Protein AF-A0A9X6RPW8-F1 (afdb_monomer_lite)

InterPro domains:
  IPR000608 Ubiquitin-conjugating (UBC), catalytic core domain [PF00179] (2-52)
  IPR000608 Ubiquitin-conjugating (UBC), catalytic core domain [PS50127] (1-52)
  IPR016135 Ubiquitin-conjugating enzyme/RWD-like [G3DSA:3.10.110.10] (1-52)
  IPR016135 Ubiquitin-conjugating enzyme/RWD-like [SSF54495] (2-52)
  IPR023313 Ubiquitin-conjugating enzyme, active site [PS00183] (8-23)
  IPR050113 Ubiquitin-conjugating enzyme E2-like [PTHR24067] (2-52)

Foldseek 3Di:
DFDPDQDDDPQADRRRDGHFAQDDDADADPVNPDDSVRYHDPPDDPVNVVVD

Organism: Hypsibius exemplaris (NCBI:txid2072580)

Structure (mmCIF, N/CA/C/O backbone):
data_AF-A0A9X6RPW8-F1
#
_entry.id   AF-A0A9X6RPW8-F1
#
loop_
_atom_site.group_PDB
_atom_site.id
_atom_site.type_symbol
_atom_site.label_atom_id
_atom_site.label_alt_id
_atom_site.label_comp_id
_atom_site.label_asym_id
_atom_site.label_entity_id
_atom_site.label_seq_id
_atom_site.pdbx_PDB_ins_code
_atom_site.Cartn_x
_atom_site.Cartn_y
_atom_site.Cartn_z
_atom_site.occupancy
_atom_site.B_iso_or_equiv
_atom_site.auth_seq_id
_atom_site.auth_comp_id
_atom_site.auth_asym_id
_atom_site.auth_atom_id
_atom_site.pdbx_PDB_model_num
ATOM 1 N N . MET A 1 1 ? -3.047 -4.037 3.141 1.00 92.00 1 MET A N 1
ATOM 2 C CA . MET A 1 1 ? -2.836 -3.260 4.383 1.00 92.00 1 MET A CA 1
ATOM 3 C C . MET A 1 1 ? -4.168 -2.655 4.804 1.00 92.00 1 MET A C 1
ATOM 5 O O . MET A 1 1 ? -4.909 -2.242 3.917 1.00 92.00 1 MET A O 1
ATOM 9 N N . ILE A 1 2 ? -4.495 -2.670 6.101 1.00 96.25 2 ILE A N 1
ATOM 10 C CA . ILE A 1 2 ? -5.771 -2.165 6.638 1.00 96.25 2 ILE A CA 1
ATOM 11 C C . ILE A 1 2 ? -5.477 -1.318 7.880 1.00 96.25 2 ILE A C 1
ATOM 13 O O . ILE A 1 2 ? -4.772 -1.788 8.773 1.00 96.25 2 ILE A O 1
ATOM 17 N N . PHE A 1 3 ? -6.005 -0.096 7.937 1.00 97.62 3 PHE A N 1
ATOM 18 C CA . PHE A 1 3 ? -6.045 0.691 9.171 1.00 97.62 3 PHE A CA 1
ATOM 19 C C . PHE A 1 3 ? -7.164 0.185 10.083 1.00 97.62 3 PHE A C 1
ATOM 21 O O . PHE A 1 3 ? -8.269 -0.088 9.625 1.00 97.62 3 PHE A O 1
ATOM 28 N N . THR A 1 4 ? -6.884 0.058 11.380 1.00 97.75 4 THR A N 1
ATOM 29 C CA . THR A 1 4 ? -7.860 -0.419 12.376 1.00 97.75 4 THR A CA 1
ATOM 30 C C . THR A 1 4 ? -8.662 0.704 13.033 1.00 97.75 4 THR A C 1
ATOM 32 O O . THR A 1 4 ? -9.662 0.429 13.690 1.00 97.75 4 THR A O 1
ATOM 35 N N . CYS A 1 5 ? -8.230 1.956 12.879 1.00 96.56 5 CYS A N 1
ATOM 36 C CA . CYS A 1 5 ? -8.952 3.142 13.328 1.00 96.56 5 CYS A CA 1
ATOM 37 C C . CYS A 1 5 ? -9.748 3.777 12.181 1.00 96.56 5 CYS A C 1
ATOM 39 O O . CYS A 1 5 ? -9.528 3.470 11.010 1.00 96.56 5 CYS A O 1
ATOM 41 N N . GLU A 1 6 ? -10.656 4.691 12.523 1.00 96.06 6 GLU A N 1
ATOM 42 C CA . GLU A 1 6 ? -11.378 5.489 11.532 1.00 96.06 6 GLU A CA 1
ATOM 43 C C . GLU A 1 6 ? -10.405 6.400 10.769 1.00 96.06 6 GLU A C 1
ATOM 45 O O . GLU A 1 6 ? -9.566 7.072 11.371 1.00 96.06 6 GLU A O 1
ATOM 50 N N . MET A 1 7 ? -10.509 6.396 9.438 1.00 96.88 7 MET A N 1
ATOM 51 C CA . MET A 1 7 ? -9.628 7.137 8.538 1.00 96.88 7 MET A CA 1
ATOM 52 C C . MET A 1 7 ? -10.452 7.819 7.449 1.00 96.88 7 MET A C 1
ATOM 54 O O . MET A 1 7 ? -11.318 7.196 6.839 1.00 96.88 7 MET A O 1
ATOM 58 N N . TYR A 1 8 ? -10.140 9.084 7.165 1.00 97.12 8 TYR A N 1
ATOM 59 C CA . TYR A 1 8 ? -10.751 9.840 6.074 1.00 97.12 8 TYR A CA 1
ATOM 60 C C . TYR A 1 8 ? -9.668 10.305 5.102 1.00 97.12 8 TYR A C 1
ATOM 62 O O . TYR A 1 8 ? -8.983 11.300 5.339 1.00 97.12 8 TYR A O 1
ATOM 70 N N . HIS A 1 9 ? -9.470 9.541 4.026 1.00 96.69 9 HIS A N 1
ATOM 71 C CA . HIS A 1 9 ? -8.424 9.799 3.042 1.00 96.69 9 HIS A CA 1
ATOM 72 C C . HIS A 1 9 ? -8.823 9.250 1.660 1.00 96.69 9 HIS A C 1
ATOM 74 O O . HIS A 1 9 ? -9.365 8.149 1.603 1.00 96.69 9 HIS A O 1
ATOM 80 N N . PRO A 1 10 ? -8.516 9.937 0.541 1.00 97.00 10 PRO A N 1
ATOM 81 C CA . PRO A 1 10 ? -8.899 9.485 -0.804 1.00 97.00 10 PRO A CA 1
ATOM 82 C C . PRO A 1 10 ? -8.392 8.084 -1.181 1.00 97.00 10 PRO A C 1
ATOM 84 O O . PRO A 1 10 ? -9.083 7.339 -1.866 1.00 97.00 10 PRO A O 1
ATOM 87 N N . ASN A 1 11 ? -7.205 7.715 -0.691 1.00 96.12 11 ASN A N 1
ATOM 88 C CA . ASN A 1 11 ? -6.569 6.412 -0.938 1.00 96.12 11 ASN A CA 1
ATOM 89 C C . ASN A 1 11 ? -6.885 5.359 0.142 1.00 96.12 11 ASN A C 1
ATOM 91 O O . ASN A 1 11 ? -6.188 4.349 0.241 1.00 96.12 11 ASN A O 1
ATOM 95 N N . ILE A 1 12 ? -7.876 5.604 1.005 1.00 97.38 12 ILE A N 1
ATOM 96 C CA . ILE A 1 12 ? -8.317 4.647 2.025 1.00 97.38 12 ILE A CA 1
ATOM 97 C C . ILE A 1 12 ? -9.809 4.395 1.830 1.00 97.38 12 ILE A C 1
ATOM 99 O O . ILE A 1 12 ? -10.626 5.312 1.880 1.00 97.38 12 ILE A O 1
ATOM 103 N N . TYR A 1 13 ? -10.165 3.136 1.598 1.00 97.00 13 TYR A N 1
ATOM 104 C CA . TYR A 1 13 ? -11.558 2.728 1.476 1.00 97.00 13 TYR A CA 1
ATOM 105 C C . TYR A 1 13 ? -12.292 2.836 2.823 1.00 97.00 13 TYR A C 1
ATOM 107 O O . TYR A 1 13 ? -11.653 2.786 3.875 1.00 97.00 13 TYR A O 1
ATOM 115 N N . PRO A 1 14 ? -13.640 2.891 2.828 1.00 96.75 14 PRO A N 1
ATOM 116 C CA . PRO A 1 14 ? -14.4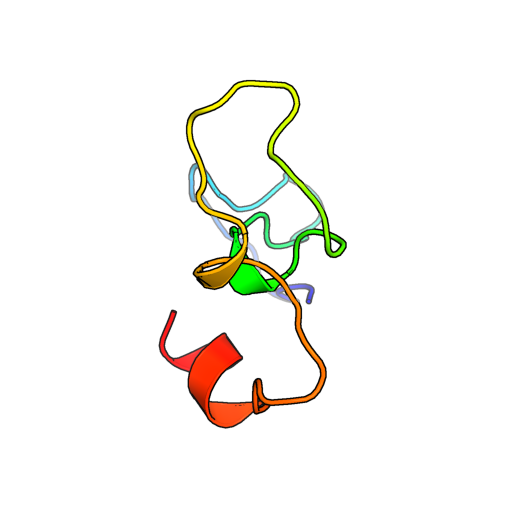21 2.953 4.068 1.00 96.75 1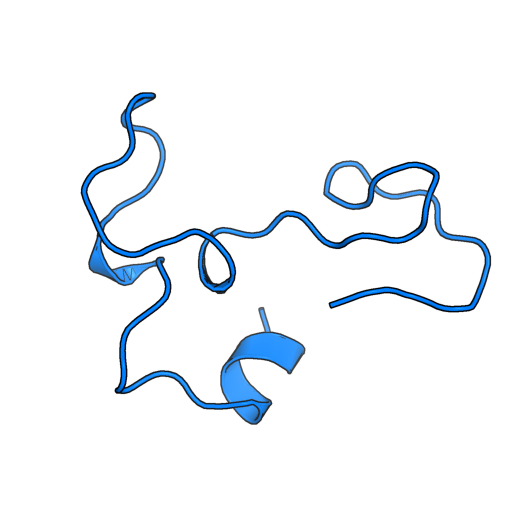4 PRO A CA 1
ATOM 117 C C . PRO A 1 14 ? -14.194 1.783 5.041 1.00 96.75 14 PRO A C 1
ATOM 119 O O . PRO A 1 14 ? -14.500 1.900 6.221 1.00 96.75 14 PRO A O 1
ATOM 122 N N . ASP A 1 15 ? -13.662 0.656 4.562 1.00 96.62 15 ASP A N 1
ATOM 123 C CA . ASP A 1 15 ? -13.294 -0.510 5.376 1.00 96.62 15 ASP A CA 1
ATOM 124 C C . ASP A 1 15 ? -11.838 -0.474 5.887 1.00 96.62 15 ASP A C 1
ATOM 126 O O . ASP A 1 15 ? -11.339 -1.462 6.426 1.00 96.62 15 ASP A O 1
ATOM 130 N N . GLY A 1 16 ? -11.139 0.648 5.697 1.00 97.31 16 GLY A N 1
ATOM 131 C CA . GLY A 1 16 ? -9.762 0.862 6.136 1.00 97.31 16 GLY A CA 1
ATOM 132 C C . GLY A 1 16 ? -8.698 0.288 5.197 1.00 97.31 16 GLY A C 1
ATOM 133 O O . GLY A 1 16 ? -7.506 0.456 5.474 1.00 97.31 16 GLY A O 1
ATOM 134 N N . ARG A 1 17 ? -9.070 -0.382 4.093 1.00 97.56 17 ARG A N 1
ATOM 135 C CA . ARG A 1 17 ? -8.096 -0.873 3.102 1.00 97.56 17 ARG A CA 1
ATOM 136 C C . ARG A 1 17 ? -7.377 0.291 2.424 1.00 97.56 17 ARG A C 1
ATOM 138 O O . ARG A 1 17 ? -8.008 1.225 1.939 1.00 97.56 17 ARG A O 1
ATOM 145 N N . VAL A 1 18 ? -6.054 0.187 2.341 1.00 96.62 18 VAL A N 1
ATOM 146 C CA . VAL A 1 18 ? -5.186 1.177 1.685 1.00 96.62 18 VAL A CA 1
ATOM 147 C C . VAL A 1 18 ? -5.033 0.849 0.197 1.00 96.62 18 VAL A C 1
ATOM 149 O O . VAL A 1 18 ? -4.722 -0.293 -0.146 1.00 96.62 18 VAL A O 1
ATOM 152 N N . CYS A 1 19 ? -5.221 1.850 -0.664 1.00 94.75 19 CYS A N 1
ATOM 153 C CA . CYS A 1 19 ? -5.096 1.775 -2.120 1.00 94.75 19 CYS A CA 1
ATOM 154 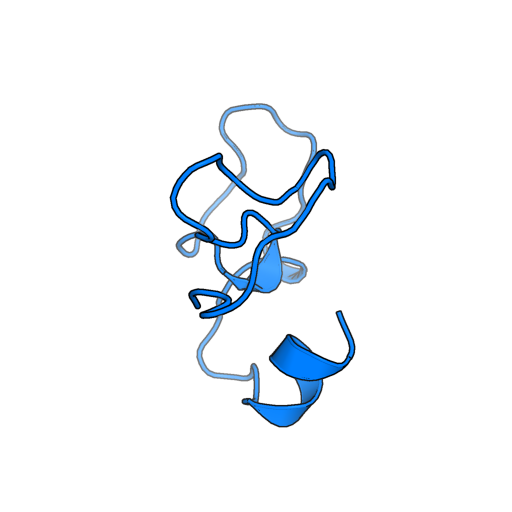C C . CYS A 1 19 ? -3.964 2.692 -2.603 1.00 94.75 19 CYS A C 1
ATOM 156 O O . CYS A 1 19 ? -4.180 3.874 -2.856 1.00 94.75 19 CYS A O 1
ATOM 158 N N . ILE A 1 20 ? -2.752 2.152 -2.702 1.00 93.19 20 ILE A N 1
ATOM 159 C CA . ILE A 1 20 ? -1.565 2.853 -3.214 1.00 93.19 20 ILE A CA 1
ATOM 160 C C . ILE A 1 20 ? -0.818 1.942 -4.188 1.00 93.19 20 ILE A C 1
ATOM 162 O O . ILE A 1 20 ? -0.871 0.716 -4.050 1.00 93.19 20 ILE A O 1
ATOM 166 N N . SER A 1 21 ? -0.096 2.541 -5.134 1.00 91.31 21 SER A N 1
ATOM 167 C CA . SER A 1 21 ? 0.565 1.853 -6.250 1.00 91.31 21 SER A CA 1
ATOM 168 C C . SER A 1 21 ? 1.455 0.685 -5.807 1.00 91.31 21 SER A C 1
ATOM 170 O O . SER A 1 21 ? 1.329 -0.411 -6.351 1.00 91.31 21 SER A O 1
ATOM 172 N N . ILE A 1 22 ? 2.259 0.841 -4.746 1.00 92.38 22 ILE A N 1
ATOM 173 C CA . ILE A 1 22 ? 3.167 -0.213 -4.239 1.00 92.38 22 ILE A CA 1
ATOM 174 C C . ILE A 1 22 ? 2.438 -1.475 -3.744 1.00 92.38 22 ILE A C 1
ATOM 176 O O . ILE A 1 22 ? 3.041 -2.545 -3.641 1.00 92.38 22 ILE A O 1
ATOM 180 N N . LEU A 1 23 ? 1.139 -1.367 -3.445 1.00 93.31 23 LEU A N 1
ATOM 181 C CA . LEU A 1 23 ? 0.284 -2.484 -3.041 1.00 93.31 23 LEU A CA 1
ATOM 182 C C . LEU A 1 23 ? -0.518 -3.082 -4.206 1.00 93.31 23 LEU A C 1
ATOM 184 O O . LEU A 1 23 ? -1.191 -4.097 -4.012 1.00 93.31 23 LEU A O 1
ATOM 188 N N . HIS A 1 24 ? -0.465 -2.488 -5.401 1.00 92.19 24 HIS A N 1
ATOM 189 C CA . HIS A 1 24 ? -1.096 -3.053 -6.588 1.00 92.19 24 HIS A CA 1
ATOM 190 C C . HIS A 1 24 ? -0.300 -4.255 -7.116 1.00 92.19 24 HIS A C 1
ATOM 192 O O . HIS A 1 24 ? 0.933 -4.263 -7.035 1.00 92.19 24 HIS A O 1
ATOM 198 N N . PRO A 1 25 ? -0.984 -5.277 -7.671 1.00 88.69 25 PRO A N 1
ATOM 199 C CA . PRO A 1 25 ? -0.326 -6.407 -8.312 1.00 88.69 25 PRO A CA 1
ATOM 200 C C . PRO A 1 25 ? 0.691 -5.969 -9.379 1.00 88.69 25 PRO A C 1
ATOM 202 O O . PRO A 1 25 ? 0.511 -4.925 -10.010 1.00 88.69 25 PRO A O 1
ATOM 205 N N . PRO A 1 26 ? 1.739 -6.774 -9.621 1.00 87.38 26 PRO A N 1
ATOM 206 C CA . PRO A 1 26 ? 2.715 -6.483 -10.663 1.00 87.38 26 PRO A CA 1
ATOM 207 C C . PRO A 1 26 ? 2.059 -6.461 -12.049 1.00 87.38 26 PRO A C 1
ATOM 209 O O . PRO A 1 26 ? 1.145 -7.238 -12.327 1.00 87.38 26 PRO A O 1
ATOM 212 N N . GLY A 1 27 ? 2.584 -5.614 -12.932 1.00 80.19 27 GLY A N 1
ATOM 213 C CA . GLY A 1 27 ? 2.135 -5.473 -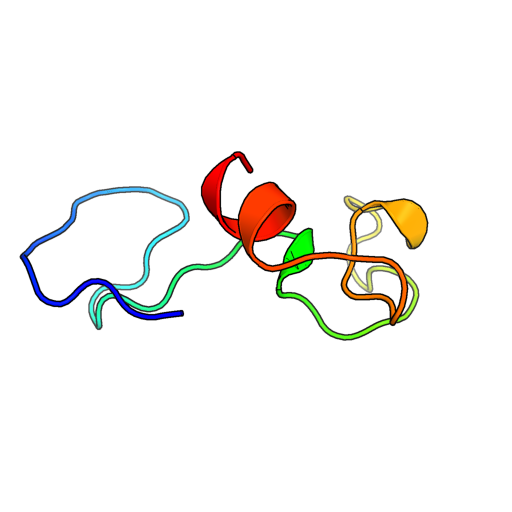14.319 1.00 80.19 27 GLY A CA 1
ATOM 214 C C . GLY A 1 27 ? 1.900 -4.017 -14.704 1.00 80.19 27 GLY A C 1
ATOM 215 O O . GLY A 1 27 ? 2.016 -3.122 -13.865 1.00 80.19 27 GLY A O 1
ATOM 216 N N . ASP A 1 28 ? 1.560 -3.787 -15.969 1.00 77.88 28 ASP A N 1
ATOM 217 C CA . ASP A 1 28 ? 1.251 -2.449 -16.477 1.00 77.88 28 ASP A CA 1
ATOM 218 C C . ASP A 1 28 ? -0.123 -1.984 -16.009 1.00 77.88 28 ASP A C 1
ATOM 220 O O . ASP A 1 28 ? -1.044 -2.783 -15.803 1.00 77.88 28 ASP A O 1
ATOM 224 N N . ASP A 1 29 ? -0.253 -0.684 -15.764 1.00 77.00 29 ASP A N 1
ATOM 225 C CA . ASP A 1 29 ? -1.510 -0.109 -15.317 1.00 77.00 29 ASP A CA 1
ATOM 226 C C . ASP A 1 29 ? -2.549 -0.132 -16.428 1.00 77.00 29 ASP A C 1
ATOM 228 O O . ASP A 1 29 ? -2.319 0.502 -17.458 1.00 77.00 29 ASP A O 1
ATOM 232 N N . PRO A 1 30 ? -3.712 -0.790 -16.236 1.00 75.19 30 PRO A N 1
ATOM 233 C CA . PRO A 1 30 ? -4.789 -0.718 -17.214 1.00 75.19 30 PRO A CA 1
ATOM 234 C C . PRO A 1 30 ? -5.216 0.721 -17.526 1.00 75.19 30 PRO A C 1
ATOM 236 O O . PRO A 1 30 ? -5.699 0.982 -18.624 1.00 75.19 30 PRO A O 1
ATOM 239 N N . MET A 1 31 ? -5.039 1.641 -16.572 1.00 79.94 31 MET A N 1
ATOM 240 C CA . MET A 1 31 ? -5.379 3.057 -16.724 1.00 79.94 31 MET A CA 1
ATOM 241 C C . MET A 1 31 ? -4.189 3.929 -17.158 1.00 79.94 31 MET A C 1
ATOM 243 O O . MET A 1 31 ? -4.379 5.098 -17.486 1.00 79.94 31 MET A O 1
ATOM 247 N N . GLY A 1 32 ? -2.976 3.366 -17.207 1.00 75.75 32 GLY A N 1
ATOM 248 C CA . GLY A 1 32 ? -1.757 4.042 -17.657 1.00 75.75 32 GLY A CA 1
ATOM 249 C C . GLY A 1 32 ? -1.268 5.188 -16.765 1.00 75.75 32 GLY A C 1
ATOM 250 O O . GLY A 1 32 ? -0.432 5.970 -17.216 1.00 75.75 32 GLY A O 1
ATOM 251 N N . TYR A 1 33 ? -1.776 5.318 -15.537 1.00 76.00 33 TYR A N 1
ATOM 252 C CA . TYR A 1 33 ? -1.353 6.363 -14.603 1.00 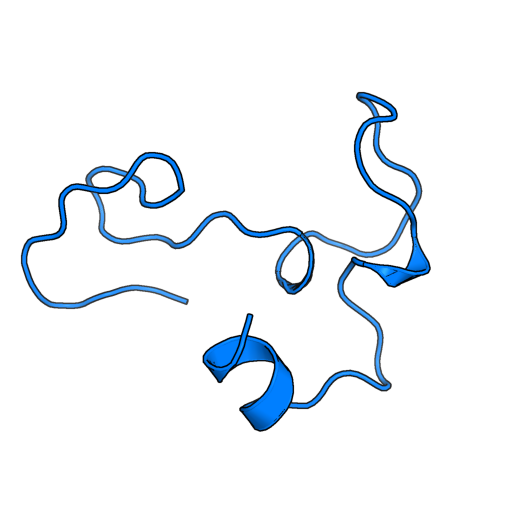76.00 33 TYR A CA 1
ATOM 253 C C . TYR A 1 33 ? -0.119 5.956 -13.792 1.00 76.00 33 TYR A C 1
ATOM 255 O O . TYR A 1 33 ? 0.628 6.829 -13.358 1.00 76.00 33 TYR A O 1
ATOM 263 N N . GLU A 1 34 ? 0.102 4.653 -13.605 1.00 80.12 34 GLU A N 1
ATOM 264 C CA . GLU A 1 34 ? 1.209 4.106 -12.813 1.00 80.12 34 GLU A CA 1
ATOM 265 C C . GLU A 1 34 ? 2.245 3.391 -13.687 1.00 80.12 34 GLU A C 1
ATOM 267 O O . GLU A 1 34 ? 1.913 2.664 -14.629 1.00 80.12 34 GLU A O 1
ATOM 272 N N . THR A 1 35 ? 3.520 3.532 -13.329 1.00 81.38 35 THR A N 1
ATOM 273 C CA . THR A 1 35 ? 4.597 2.728 -13.910 1.00 81.38 35 THR A CA 1
ATOM 274 C C . THR A 1 35 ? 4.713 1.377 -13.205 1.00 81.38 35 THR A C 1
ATOM 276 O O . THR A 1 35 ? 4.432 1.233 -12.014 1.00 81.38 35 THR A O 1
ATOM 279 N N . SER A 1 36 ? 5.207 0.362 -13.913 1.00 77.69 36 SER A N 1
ATOM 280 C CA . SER A 1 36 ? 5.443 -0.967 -13.330 1.00 77.69 36 SER A CA 1
ATOM 281 C C . SER A 1 36 ? 6.476 -0.960 -12.191 1.00 77.69 36 SER A C 1
ATOM 283 O O . SER A 1 36 ? 6.437 -1.834 -11.327 1.00 77.69 36 SER A O 1
ATOM 285 N N . ALA A 1 37 ? 7.365 0.041 -12.144 1.00 80.25 37 ALA A N 1
ATOM 286 C CA . ALA A 1 37 ? 8.334 0.232 -11.063 1.00 80.25 37 ALA A CA 1
ATOM 287 C C . ALA A 1 37 ? 7.703 0.751 -9.757 1.00 80.25 37 ALA A C 1
ATOM 289 O O . ALA A 1 37 ? 8.239 0.498 -8.677 1.00 80.25 37 ALA A O 1
ATOM 290 N N . GLU A 1 38 ? 6.569 1.448 -9.843 1.00 81.38 38 GLU A N 1
ATOM 291 C CA . GLU A 1 38 ? 5.827 1.970 -8.686 1.00 81.38 38 GLU A CA 1
ATOM 292 C C . GLU A 1 38 ? 4.922 0.911 -8.046 1.00 81.38 38 GLU A C 1
ATOM 294 O O . GLU A 1 38 ? 4.335 1.151 -6.995 1.00 81.38 38 GLU A O 1
ATOM 299 N N . ARG A 1 39 ? 4.830 -0.276 -8.655 1.00 89.50 39 ARG A N 1
ATOM 300 C CA . ARG A 1 39 ? 3.982 -1.381 -8.207 1.00 89.50 39 ARG A CA 1
ATOM 301 C C . ARG A 1 39 ? 4.717 -2.400 -7.356 1.00 89.50 39 ARG A C 1
ATOM 303 O O . ARG A 1 39 ? 5.938 -2.342 -7.158 1.00 89.50 39 ARG A O 1
ATOM 310 N N . TRP A 1 40 ? 3.955 -3.362 -6.838 1.00 91.56 40 TRP A N 1
ATOM 311 C CA . TRP A 1 40 ? 4.526 -4.463 -6.085 1.00 91.56 40 TRP A CA 1
ATOM 312 C C . TRP A 1 40 ? 5.549 -5.232 -6.927 1.00 91.56 40 TRP A C 1
ATOM 314 O O . TRP A 1 40 ? 5.274 -5.682 -8.040 1.00 91.56 40 TRP A O 1
ATOM 324 N N . SER A 1 41 ? 6.731 -5.440 -6.355 1.00 92.12 41 SER A N 1
ATOM 325 C CA . SER A 1 41 ? 7.752 -6.334 -6.888 1.00 92.12 41 SER A CA 1
ATOM 326 C C . SER A 1 41 ? 8.521 -6.978 -5.732 1.00 92.12 41 SER A C 1
ATOM 328 O O . SER A 1 41 ? 8.549 -6.418 -4.634 1.00 92.12 41 SER A O 1
ATOM 330 N N . PRO A 1 42 ? 9.185 -8.130 -5.944 1.00 91.62 42 PRO A N 1
ATOM 331 C CA . PRO A 1 42 ? 9.904 -8.825 -4.873 1.00 91.62 42 PRO A CA 1
ATOM 332 C C . PRO A 1 42 ? 11.038 -8.016 -4.218 1.00 91.62 42 PRO A C 1
ATOM 334 O O . PRO A 1 42 ? 11.544 -8.420 -3.178 1.00 91.62 42 PRO A O 1
ATOM 337 N N . VAL A 1 43 ? 11.455 -6.896 -4.822 1.00 92.50 43 VAL A N 1
ATOM 338 C CA . VAL A 1 43 ? 12.484 -5.994 -4.277 1.00 92.50 43 VAL A CA 1
ATOM 339 C C . VAL A 1 43 ? 11.927 -4.950 -3.300 1.00 92.50 43 VAL A C 1
ATOM 341 O O . VAL A 1 43 ? 12.704 -4.236 -2.661 1.00 92.50 43 VAL A O 1
ATOM 344 N N . GLN A 1 44 ? 10.602 -4.814 -3.197 1.00 91.88 44 GLN A N 1
ATOM 345 C CA . GLN A 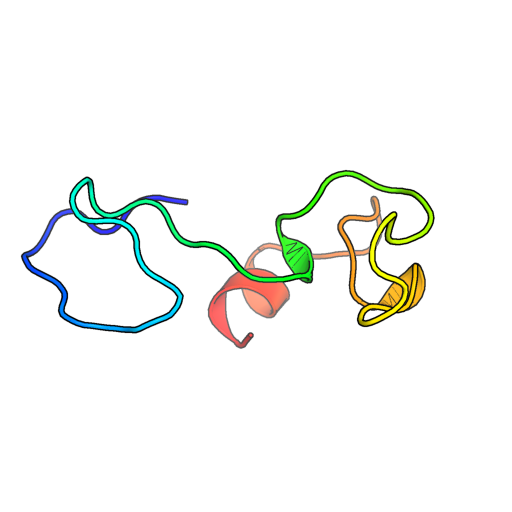1 44 ? 9.976 -3.902 -2.243 1.00 91.88 44 GLN A CA 1
ATOM 346 C C . GLN A 1 44 ? 10.070 -4.466 -0.819 1.00 91.88 44 GLN A C 1
ATOM 348 O O . GLN A 1 44 ? 10.001 -5.675 -0.601 1.00 91.88 44 GLN A O 1
ATOM 353 N N . SER A 1 45 ? 10.225 -3.580 0.164 1.00 94.69 45 SER A N 1
ATOM 354 C CA . SER A 1 45 ? 10.287 -3.933 1.585 1.00 94.69 45 SER A CA 1
ATOM 355 C C . SER A 1 45 ? 9.081 -3.372 2.333 1.00 94.69 45 SER A C 1
ATOM 357 O O . SER A 1 45 ? 8.472 -2.395 1.902 1.00 94.69 45 SER A O 1
ATOM 359 N N . ILE A 1 46 ? 8.761 -3.954 3.492 1.00 94.88 46 ILE A N 1
ATOM 360 C CA . ILE A 1 46 ? 7.702 -3.429 4.368 1.00 94.88 46 ILE A CA 1
ATOM 361 C C . ILE A 1 46 ? 7.983 -1.975 4.773 1.00 94.88 46 ILE A C 1
ATOM 363 O O . ILE A 1 46 ? 7.069 -1.163 4.806 1.00 94.88 46 ILE A O 1
ATOM 367 N N . GLU A 1 47 ? 9.248 -1.626 5.016 1.00 96.75 47 GLU A N 1
ATOM 368 C CA . GLU A 1 47 ? 9.660 -0.251 5.316 1.00 96.75 47 GLU A CA 1
ATOM 369 C C . GLU A 1 47 ? 9.272 0.724 4.196 1.00 96.75 47 GLU A C 1
ATOM 371 O O . GLU A 1 47 ? 8.678 1.763 4.470 1.00 96.75 47 GLU A O 1
ATOM 376 N N . LYS A 1 48 ? 9.519 0.364 2.929 1.00 93.12 48 LYS A N 1
ATOM 377 C CA . LYS A 1 48 ? 9.106 1.185 1.782 1.00 93.12 48 LYS A CA 1
ATOM 378 C C . LYS A 1 48 ? 7.589 1.322 1.676 1.00 93.12 48 LYS A C 1
ATOM 380 O O . LYS A 1 48 ? 7.119 2.393 1.320 1.00 93.12 48 LYS A O 1
ATOM 385 N N . ILE A 1 49 ? 6.831 0.272 2.006 1.00 93.81 49 ILE A N 1
ATOM 386 C CA . ILE A 1 49 ? 5.360 0.328 2.027 1.00 93.81 49 ILE A CA 1
ATOM 387 C C . ILE A 1 49 ? 4.868 1.346 3.062 1.00 93.81 49 ILE A C 1
ATOM 389 O O . ILE A 1 49 ? 3.912 2.060 2.794 1.00 93.81 49 ILE A O 1
ATOM 393 N N . LEU A 1 50 ? 5.505 1.419 4.235 1.00 94.50 50 LEU A N 1
ATOM 394 C CA . LEU A 1 50 ? 5.103 2.343 5.301 1.00 94.50 50 LEU A CA 1
ATOM 395 C C . LEU A 1 50 ? 5.497 3.804 5.028 1.00 94.50 50 LEU A C 1
ATOM 397 O O . LEU A 1 50 ? 4.885 4.700 5.601 1.00 94.50 50 LEU A O 1
ATOM 401 N N . LEU A 1 51 ? 6.521 4.038 4.202 1.00 93.00 51 LEU A N 1
ATOM 402 C CA . LEU A 1 51 ? 6.982 5.377 3.809 1.00 93.00 51 LEU A CA 1
ATOM 403 C C . LEU A 1 51 ? 6.238 5.958 2.594 1.00 93.00 51 LEU A C 1
ATOM 405 O O . LEU A 1 51 ? 6.437 7.133 2.287 1.00 93.00 51 LEU A O 1
ATOM 409 N N . SER A 1 52 ? 5.461 5.134 1.886 1.00 85.75 52 SER A N 1
ATOM 410 C CA . SER A 1 52 ? 4.764 5.488 0.644 1.00 85.75 52 SER A CA 1
ATOM 411 C C . SER A 1 52 ? 3.426 6.188 0.861 1.00 85.75 52 SER A C 1
ATOM 413 O O . SER A 1 52 ? 2.801 6.013 1.928 1.00 85.75 52 SER A O 1
#

Sequence (52 aa):
MIFTCEMYHPNIYPDGRVCISILHPPGDDPMGYETSAERWSPVQSIEKILLS

pLDDT: mean 90.6, std 7.17, range [75.19, 97.75]

Radius of gyration: 11.88 Å; chains: 1; bounding box: 27×19×31 Å

Secondary structure (DSSP, 8-state):
-B-SS----TTB-TTSBB--GGGSPSS--TTSSS-GGGS--TT--HHHHHH-